Protein AF-A0A821J1R2-F1 (afdb_monomer_lite)

InterPro domains:
  IPR003959 ATPase, AAA-type, core [PF00004] (2-62)
  IPR027417 P-loop containing nucleoside triphosphate hydrolase [G3DSA:3.40.50.300] (1-62)
  IPR027417 P-loop containing nucleoside triphosphate hydrolase [SSF52540] (2-60)
  IPR050221 26S Proteasome Regulatory ATPase [PTHR23073] (1-62)

pLDDT: mean 79.0, std 16.32, range [38.66, 97.12]

Sequence (62 aa):
VQKFIGEGSRMVRELFVMAREHAPSIIFMDEIDSIGSTRVEGSSGGDSEVQRTMLELLNQLD

Organism: NCBI:txid392030

Radius of gyration: 13.37 Å; chains: 1; bounding box: 34×24×29 Å

Structure (mmCIF, N/CA/C/O backbone):
data_AF-A0A821J1R2-F1
#
_entry.id   AF-A0A821J1R2-F1
#
loop_
_atom_site.group_PDB
_atom_site.id
_atom_site.type_symbol
_atom_site.label_atom_id
_atom_site.label_alt_id
_atom_site.label_comp_id
_atom_site.label_asym_id
_atom_site.label_entity_id
_atom_site.label_seq_id
_atom_site.pdbx_PDB_ins_code
_atom_site.Cartn_x
_atom_site.Cartn_y
_atom_site.Cartn_z
_atom_site.occupancy
_atom_site.B_iso_or_equiv
_atom_site.auth_seq_id
_atom_site.auth_comp_id
_atom_site.auth_asym_id
_atom_site.auth_atom_id
_atom_site.pdbx_PDB_model_num
ATOM 1 N N . VAL A 1 1 ? 25.076 10.919 -8.852 1.00 40.47 1 VAL A N 1
ATOM 2 C CA . VAL A 1 1 ? 23.667 10.919 -8.398 1.00 40.47 1 VAL A CA 1
ATOM 3 C C . VAL A 1 1 ? 23.414 9.578 -7.728 1.00 40.47 1 VAL A C 1
ATOM 5 O O . VAL A 1 1 ? 23.239 8.588 -8.425 1.00 40.47 1 VAL A O 1
ATOM 8 N N . GLN A 1 2 ? 23.577 9.499 -6.403 1.00 38.66 2 GLN A N 1
ATOM 9 C CA . GLN A 1 2 ? 23.272 8.278 -5.650 1.00 38.66 2 GLN A CA 1
ATOM 10 C C . GLN A 1 2 ? 21.749 8.148 -5.605 1.00 38.66 2 GLN A C 1
ATOM 12 O O . GLN A 1 2 ? 21.085 9.049 -5.103 1.00 38.66 2 GLN A O 1
ATOM 17 N N . LYS A 1 3 ? 21.201 7.070 -6.178 1.00 53.12 3 LYS A N 1
ATOM 18 C CA . LYS A 1 3 ? 19.812 6.674 -5.922 1.00 53.12 3 LYS A CA 1
ATOM 19 C C . LYS A 1 3 ? 19.651 6.533 -4.406 1.00 53.12 3 LYS A C 1
ATOM 21 O O . LYS A 1 3 ? 20.528 5.956 -3.764 1.00 53.12 3 LYS A O 1
ATOM 26 N N . PHE A 1 4 ? 18.602 7.118 -3.844 1.00 60.56 4 PHE A N 1
ATOM 27 C CA . PHE A 1 4 ? 18.334 7.149 -2.410 1.00 60.56 4 PHE A CA 1
ATOM 28 C C . PHE A 1 4 ? 17.922 5.756 -1.913 1.00 60.56 4 PHE A C 1
ATOM 30 O O . PHE A 1 4 ? 16.751 5.463 -1.712 1.00 60.56 4 PHE A O 1
ATOM 37 N N . ILE A 1 5 ? 18.909 4.875 -1.729 1.00 66.06 5 ILE A N 1
ATOM 38 C CA . ILE A 1 5 ? 18.699 3.485 -1.309 1.00 66.06 5 ILE A CA 1
ATOM 39 C C . ILE A 1 5 ? 17.881 3.457 -0.009 1.00 66.06 5 ILE A C 1
ATOM 41 O O . ILE A 1 5 ? 18.369 3.866 1.044 1.00 66.06 5 ILE A O 1
ATOM 45 N N . GLY A 1 6 ? 16.666 2.906 -0.074 1.00 75.12 6 GLY A N 1
ATOM 46 C CA . GLY A 1 6 ? 15.814 2.665 1.098 1.00 75.12 6 GLY A CA 1
ATOM 47 C C . GLY A 1 6 ? 14.761 3.741 1.376 1.00 75.12 6 GLY A C 1
ATOM 48 O O . GLY A 1 6 ? 14.011 3.607 2.347 1.00 75.12 6 GLY A O 1
ATOM 49 N N . GLU A 1 7 ? 14.654 4.765 0.528 1.00 83.62 7 GLU A N 1
ATOM 50 C CA . GLU A 1 7 ? 13.595 5.776 0.629 1.00 83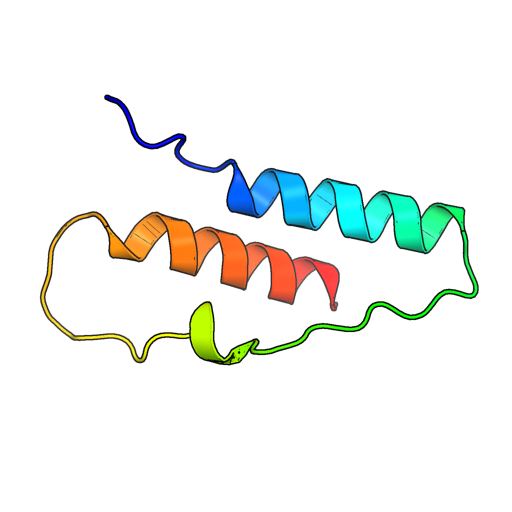.62 7 GLU A CA 1
ATOM 51 C C . GLU A 1 7 ? 12.202 5.138 0.509 1.00 83.62 7 GLU A C 1
ATOM 53 O O . GLU A 1 7 ? 11.330 5.402 1.337 1.00 83.62 7 GLU A O 1
ATOM 58 N N . GLY A 1 8 ? 12.033 4.193 -0.424 1.00 83.44 8 GLY A N 1
ATOM 59 C CA . GLY A 1 8 ? 10.781 3.451 -0.598 1.00 83.44 8 GLY A CA 1
ATOM 60 C C . GLY A 1 8 ? 10.331 2.716 0.669 1.00 83.44 8 GLY A C 1
ATOM 61 O O . GLY A 1 8 ? 9.209 2.908 1.132 1.00 83.44 8 GLY A O 1
ATOM 62 N N . SER A 1 9 ? 11.221 1.945 1.305 1.00 86.12 9 SER A N 1
ATOM 63 C CA . SER A 1 9 ? 10.902 1.242 2.560 1.00 86.12 9 SER A CA 1
ATOM 64 C C . SER A 1 9 ? 10.546 2.191 3.708 1.00 86.12 9 SER A C 1
ATOM 66 O O . SER A 1 9 ? 9.692 1.877 4.536 1.00 86.12 9 SER A O 1
ATOM 68 N N . ARG A 1 10 ? 11.170 3.373 3.762 1.00 90.38 10 ARG A N 1
ATOM 69 C CA . ARG A 1 10 ? 10.852 4.371 4.785 1.00 90.38 10 ARG A CA 1
ATOM 70 C C . ARG A 1 10 ? 9.456 4.960 4.572 1.00 90.38 10 ARG A C 1
ATOM 72 O O . ARG A 1 10 ? 8.698 5.043 5.535 1.00 90.38 10 ARG A O 1
ATOM 79 N N . MET A 1 11 ? 9.112 5.316 3.334 1.00 88.94 11 MET A N 1
ATOM 80 C CA . MET A 1 11 ? 7.788 5.855 3.000 1.00 88.94 11 MET A CA 1
ATOM 81 C C . MET A 1 11 ? 6.666 4.876 3.350 1.00 88.94 11 MET A C 1
ATOM 83 O O . MET A 1 11 ? 5.664 5.283 3.932 1.00 88.94 11 MET A O 1
ATOM 87 N N . VAL A 1 12 ? 6.855 3.582 3.064 1.00 91.38 12 VAL A N 1
ATOM 88 C CA . VAL A 1 12 ? 5.883 2.540 3.430 1.00 91.38 12 VAL A CA 1
ATOM 89 C C . VAL A 1 12 ? 5.633 2.534 4.942 1.00 91.38 12 VAL A C 1
ATOM 91 O O . VAL A 1 12 ? 4.482 2.562 5.367 1.00 91.38 12 VAL A O 1
ATOM 94 N N . ARG A 1 13 ? 6.685 2.579 5.770 1.00 92.69 13 ARG A N 1
ATOM 95 C CA . ARG A 1 13 ? 6.527 2.627 7.236 1.00 92.69 13 ARG A CA 1
ATOM 96 C C . ARG A 1 13 ? 5.749 3.848 7.702 1.00 92.69 13 ARG A C 1
ATOM 98 O O . ARG A 1 13 ? 4.821 3.709 8.492 1.00 92.69 13 ARG A O 1
ATOM 105 N N . GLU A 1 14 ? 6.122 5.031 7.225 1.00 94.31 14 GLU A N 1
ATOM 106 C CA . GLU A 1 14 ? 5.466 6.279 7.626 1.00 94.31 14 GLU A CA 1
ATOM 107 C C . GLU A 1 14 ? 3.978 6.280 7.224 1.00 94.31 14 GLU A C 1
ATOM 109 O O . GLU A 1 14 ? 3.128 6.683 8.019 1.00 94.31 14 GLU A O 1
ATOM 114 N N . LEU A 1 15 ? 3.640 5.736 6.049 1.00 93.62 15 LEU A N 1
ATOM 115 C CA . LEU A 1 15 ? 2.260 5.631 5.569 1.00 93.62 15 LEU A CA 1
ATOM 116 C C . LEU A 1 15 ? 1.392 4.731 6.464 1.00 93.62 15 LEU A C 1
ATOM 118 O O . LEU A 1 15 ? 0.282 5.119 6.833 1.00 93.62 15 LEU A O 1
ATOM 122 N N . PHE A 1 16 ? 1.899 3.561 6.864 1.00 95.00 16 PHE A N 1
ATOM 123 C CA . PHE A 1 16 ? 1.170 2.658 7.762 1.00 95.00 16 PHE A CA 1
ATOM 124 C C . PHE A 1 16 ? 1.057 3.202 9.190 1.00 95.00 16 PHE A C 1
ATOM 126 O O . PHE A 1 16 ? 0.015 3.019 9.823 1.00 95.00 16 PHE A O 1
ATOM 133 N N . VAL A 1 17 ? 2.079 3.905 9.692 1.00 95.81 17 VAL A N 1
ATOM 134 C CA . VAL A 1 17 ? 1.998 4.599 10.990 1.00 95.81 17 VAL A CA 1
ATOM 135 C C . VAL A 1 17 ? 0.875 5.635 10.963 1.00 95.81 17 VAL A C 1
ATOM 137 O O . VAL A 1 17 ? -0.016 5.573 11.810 1.00 95.81 17 VAL A O 1
ATOM 140 N N . MET A 1 18 ? 0.842 6.508 9.950 1.00 95.88 18 MET A N 1
ATOM 141 C CA . MET A 1 18 ? -0.227 7.506 9.825 1.00 95.88 18 MET A CA 1
ATOM 142 C C . MET A 1 18 ? -1.613 6.865 9.704 1.00 95.88 18 MET A C 1
ATOM 144 O O . MET A 1 18 ? -2.565 7.339 10.325 1.00 95.88 18 MET A O 1
ATOM 148 N N . ALA A 1 19 ? -1.745 5.777 8.942 1.00 95.94 19 ALA A N 1
ATOM 149 C CA . ALA A 1 19 ? -3.018 5.075 8.793 1.00 95.94 19 ALA A CA 1
ATOM 150 C C . ALA A 1 19 ? -3.518 4.467 10.116 1.00 95.94 19 ALA A C 1
ATOM 152 O O . ALA A 1 19 ? -4.718 4.535 10.394 1.00 95.94 19 ALA A O 1
ATOM 153 N N . ARG A 1 20 ? -2.612 3.917 10.943 1.00 94.75 20 ARG A N 1
ATOM 154 C CA . ARG A 1 20 ? -2.928 3.379 12.280 1.00 94.75 20 ARG A CA 1
ATOM 155 C C . ARG A 1 20 ? -3.316 4.485 13.265 1.00 94.75 20 ARG A C 1
ATOM 157 O O . ARG A 1 20 ? -4.255 4.296 14.032 1.00 94.75 20 ARG A O 1
ATOM 164 N N . GLU A 1 21 ? -2.642 5.634 13.221 1.00 97.12 21 GLU A N 1
ATOM 165 C CA . GLU A 1 21 ? -2.982 6.804 14.049 1.00 97.12 21 GLU A CA 1
ATOM 166 C C . GLU A 1 21 ? -4.371 7.376 13.724 1.00 97.12 21 GLU A C 1
ATOM 168 O O . GLU A 1 21 ? -5.062 7.859 14.619 1.00 97.12 21 GLU A O 1
ATOM 173 N N . HIS A 1 22 ? -4.805 7.276 12.464 1.00 96.25 22 HIS A N 1
ATOM 174 C CA . HIS A 1 22 ? -6.107 7.757 11.987 1.00 96.25 22 HIS A CA 1
ATOM 175 C C . HIS A 1 22 ? -7.140 6.632 11.812 1.00 96.25 22 HIS A C 1
ATOM 177 O O . HIS A 1 22 ? -8.072 6.763 11.016 1.00 96.25 22 HIS A O 1
ATOM 183 N N . ALA A 1 23 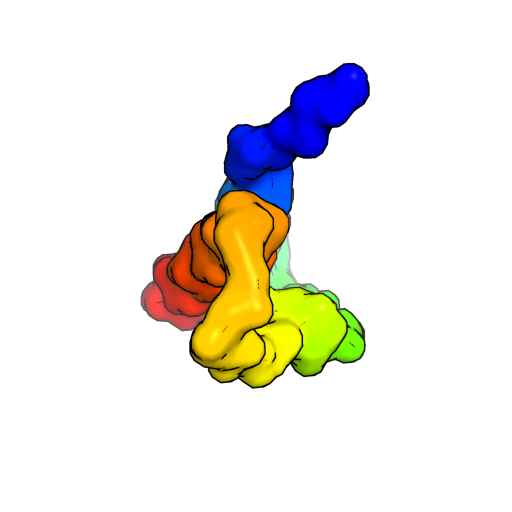? -6.987 5.508 12.518 1.00 94.38 23 ALA A N 1
ATOM 184 C CA . ALA A 1 23 ? -7.943 4.409 12.433 1.00 94.38 23 ALA A CA 1
ATOM 185 C C . ALA A 1 23 ? -9.354 4.851 12.901 1.00 94.38 23 ALA A C 1
ATOM 187 O O . ALA A 1 23 ? -9.470 5.518 13.932 1.00 94.38 23 ALA A O 1
ATOM 188 N N . PRO A 1 24 ? -10.443 4.457 12.204 1.00 95.50 24 PRO A N 1
ATOM 189 C CA . PRO A 1 24 ? -10.494 3.556 11.048 1.00 95.50 24 PRO A CA 1
ATOM 190 C C . PRO A 1 24 ? -10.147 4.258 9.722 1.00 95.50 24 PRO A C 1
ATOM 192 O O . PRO A 1 24 ? -10.727 5.286 9.382 1.00 95.50 24 PRO A O 1
ATOM 195 N N . SER A 1 25 ? -9.245 3.665 8.937 1.00 95.19 25 SER A N 1
ATOM 196 C CA . SER A 1 25 ? -8.764 4.217 7.664 1.00 95.19 25 SER A CA 1
ATOM 197 C C . SER A 1 25 ? -8.670 3.137 6.576 1.00 95.19 25 SER A C 1
ATOM 199 O O . SER A 1 25 ? -8.625 1.943 6.872 1.00 95.19 25 SER A O 1
ATOM 201 N N . ILE A 1 26 ? -8.675 3.556 5.305 1.00 94.38 26 ILE A N 1
ATOM 202 C CA . ILE A 1 26 ? -8.490 2.684 4.135 1.00 94.38 26 ILE A CA 1
ATOM 203 C C . ILE A 1 26 ? -7.294 3.210 3.344 1.00 94.38 26 ILE A C 1
ATOM 205 O O . ILE A 1 26 ? -7.277 4.377 2.954 1.00 94.38 26 ILE A O 1
ATOM 209 N N . ILE A 1 27 ? -6.314 2.344 3.085 1.00 92.56 27 ILE A N 1
ATOM 210 C CA . ILE A 1 27 ? -5.197 2.627 2.180 1.00 92.56 27 ILE A CA 1
ATOM 211 C C . ILE A 1 27 ? -5.555 2.054 0.808 1.00 92.56 27 ILE A C 1
ATOM 213 O O . ILE A 1 27 ? -5.712 0.843 0.665 1.00 92.56 27 ILE A O 1
ATOM 217 N N . PHE A 1 28 ? -5.680 2.918 -0.198 1.00 93.88 28 PHE A N 1
ATOM 218 C CA . PHE A 1 28 ? -5.862 2.509 -1.590 1.00 93.88 28 PHE A CA 1
ATOM 219 C C . PHE A 1 28 ? -4.514 2.539 -2.315 1.00 93.88 28 PHE A C 1
ATOM 221 O O . PHE A 1 28 ? -3.803 3.541 -2.254 1.00 93.88 28 PHE A O 1
ATOM 228 N N . MET A 1 29 ? -4.167 1.440 -2.984 1.00 88.69 29 MET A N 1
ATOM 229 C CA . MET A 1 29 ? -2.961 1.323 -3.803 1.00 88.69 29 MET A CA 1
ATOM 230 C C . MET A 1 29 ? -3.385 1.145 -5.255 1.00 88.69 29 MET A C 1
ATOM 232 O O . MET A 1 29 ? -3.980 0.125 -5.598 1.00 88.69 29 MET A O 1
ATOM 236 N N . ASP A 1 30 ? -3.087 2.141 -6.082 1.00 91.00 30 ASP A N 1
ATOM 237 C CA . ASP A 1 30 ? -3.291 2.072 -7.527 1.00 91.00 30 ASP A CA 1
ATOM 238 C C . ASP A 1 30 ? -2.017 1.563 -8.217 1.00 91.00 30 ASP A C 1
ATOM 240 O O . ASP A 1 30 ? -0.918 1.781 -7.704 1.00 91.00 30 ASP A O 1
ATOM 244 N N . GLU A 1 31 ? -2.167 0.868 -9.347 1.00 88.75 31 GLU A N 1
ATOM 245 C CA . GLU A 1 31 ? -1.053 0.339 -10.163 1.00 88.75 31 GLU A CA 1
ATOM 246 C C . GLU A 1 31 ? 0.039 -0.412 -9.358 1.00 88.75 31 GLU A C 1
ATOM 248 O O . GLU A 1 31 ? 1.242 -0.239 -9.573 1.00 88.75 31 GLU A O 1
ATOM 253 N N . ILE A 1 32 ? -0.357 -1.260 -8.398 1.00 82.06 32 ILE A N 1
ATOM 254 C CA . ILE A 1 32 ? 0.581 -2.000 -7.525 1.00 82.06 32 ILE A CA 1
ATOM 255 C C . ILE A 1 32 ? 1.503 -2.967 -8.292 1.00 82.06 32 ILE A C 1
ATOM 257 O O . ILE A 1 32 ? 2.573 -3.348 -7.818 1.00 82.06 32 ILE A O 1
ATOM 261 N N . ASP A 1 33 ? 1.124 -3.361 -9.499 1.00 78.62 33 ASP A N 1
ATOM 262 C CA . ASP A 1 33 ? 1.961 -4.134 -10.410 1.00 78.62 33 ASP A CA 1
ATOM 263 C C . ASP A 1 33 ? 3.211 -3.361 -10.868 1.00 78.62 33 ASP A C 1
ATOM 265 O O . ASP A 1 33 ? 4.251 -3.979 -11.111 1.00 78.62 33 ASP A O 1
ATOM 269 N N . SER A 1 34 ? 3.179 -2.023 -10.859 1.00 76.62 34 SER A N 1
ATOM 270 C CA . SER A 1 34 ? 4.334 -1.169 -11.184 1.00 76.62 34 SER A CA 1
ATOM 271 C C . SER A 1 34 ? 5.502 -1.321 -10.203 1.00 76.62 34 SER A C 1
ATOM 273 O O . SER A 1 34 ? 6.661 -1.161 -10.589 1.00 76.62 34 SER A O 1
ATOM 275 N N . ILE A 1 35 ? 5.227 -1.666 -8.938 1.00 71.12 35 ILE A N 1
ATOM 276 C CA . ILE A 1 35 ? 6.263 -1.976 -7.935 1.00 71.12 35 ILE A CA 1
ATOM 277 C C . ILE A 1 3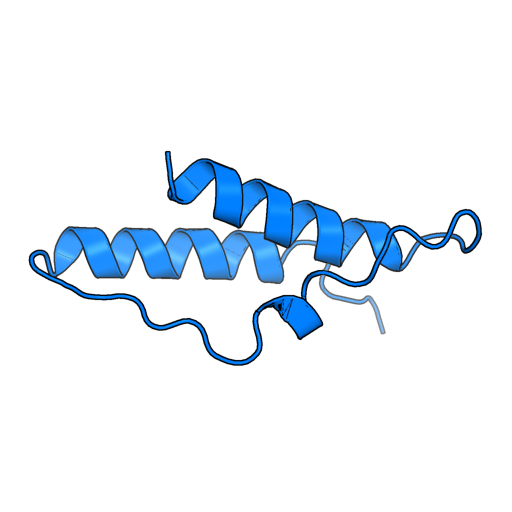5 ? 6.636 -3.466 -7.917 1.00 71.12 35 ILE A C 1
ATOM 279 O O . ILE A 1 35 ? 7.544 -3.867 -7.191 1.00 71.12 35 ILE A O 1
ATOM 283 N N . GLY A 1 36 ? 5.939 -4.292 -8.699 1.00 65.38 36 GLY A N 1
ATOM 284 C CA . GLY A 1 36 ? 6.046 -5.747 -8.703 1.00 65.38 36 GLY A CA 1
ATOM 285 C C . GLY A 1 36 ? 6.540 -6.337 -10.012 1.00 65.38 36 GLY A C 1
ATOM 286 O O . GLY A 1 36 ? 6.087 -7.418 -10.388 1.00 65.38 36 GLY A O 1
ATOM 287 N N . SER A 1 37 ? 7.472 -5.655 -10.688 1.00 61.06 37 SER A N 1
ATOM 288 C CA . SER A 1 37 ? 8.159 -6.197 -11.866 1.00 61.06 37 SER A CA 1
ATOM 289 C C . SER A 1 37 ? 8.577 -7.648 -11.614 1.00 61.06 37 SER A C 1
ATOM 291 O O . SER A 1 37 ? 9.226 -7.961 -10.612 1.00 61.06 37 SER A O 1
ATOM 293 N N . THR A 1 38 ? 8.182 -8.545 -12.523 1.00 57.19 38 THR A N 1
ATOM 294 C CA . THR A 1 38 ? 8.542 -9.966 -12.481 1.00 57.19 38 THR A CA 1
ATOM 295 C C . THR A 1 38 ? 10.053 -10.082 -12.317 1.00 57.19 38 THR A C 1
ATOM 297 O O . THR A 1 38 ? 10.777 -9.357 -12.993 1.00 57.19 38 THR A O 1
ATOM 300 N N . ARG A 1 39 ? 10.526 -10.959 -11.417 1.00 57.72 39 ARG A N 1
ATOM 301 C CA . ARG A 1 39 ? 11.960 -11.200 -11.183 1.00 57.72 39 ARG A CA 1
ATOM 302 C C . ARG A 1 39 ? 12.626 -11.525 -12.521 1.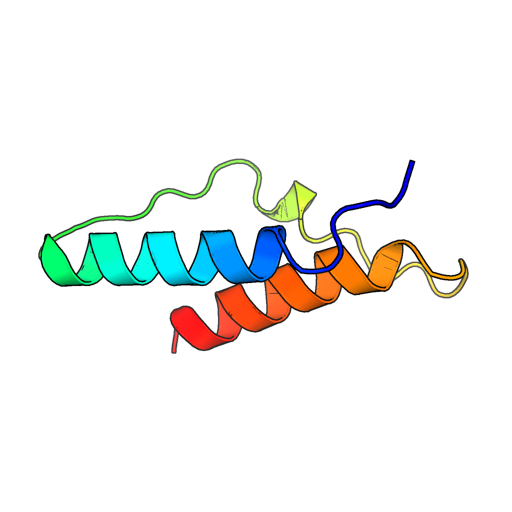00 57.72 39 ARG A C 1
ATOM 304 O O . ARG A 1 39 ? 12.548 -12.659 -12.986 1.00 57.72 39 ARG A O 1
ATOM 311 N N . VAL A 1 40 ? 13.236 -10.536 -13.166 1.00 50.81 40 VAL A N 1
ATOM 312 C CA . VAL A 1 40 ? 14.018 -10.770 -14.375 1.00 50.81 40 VAL A CA 1
ATOM 313 C C . VAL A 1 40 ? 15.327 -11.360 -13.877 1.00 50.81 40 VAL A C 1
ATOM 315 O O . VAL A 1 40 ? 16.097 -10.677 -13.205 1.00 50.81 40 VAL A O 1
ATOM 318 N N . GLU A 1 41 ? 15.546 -12.647 -14.150 1.00 52.66 41 GLU A N 1
ATOM 319 C CA . GLU A 1 41 ? 16.731 -13.440 -13.781 1.00 52.66 41 GLU A CA 1
ATOM 320 C C . GLU A 1 41 ? 18.025 -12.955 -14.464 1.00 52.66 41 GLU A C 1
ATOM 322 O O . GLU A 1 41 ? 18.762 -13.711 -15.093 1.00 52.66 41 GLU A O 1
ATOM 327 N N . GLY A 1 42 ? 18.336 -11.668 -14.351 1.00 56.41 42 GLY A N 1
ATOM 328 C CA . GLY A 1 42 ? 19.563 -11.105 -14.875 1.00 56.41 42 GLY A CA 1
ATOM 329 C C . GLY A 1 42 ? 19.454 -9.613 -15.102 1.00 56.41 42 GLY A C 1
ATOM 330 O O . GLY A 1 42 ? 19.185 -9.195 -16.220 1.00 56.41 42 GLY A O 1
ATOM 331 N N . SER A 1 43 ? 19.714 -8.805 -14.072 1.00 48.56 43 SER A N 1
ATOM 332 C CA . SER A 1 43 ? 20.444 -7.535 -14.216 1.00 48.56 43 SER A CA 1
ATOM 333 C C . SER A 1 43 ? 20.752 -6.900 -12.859 1.00 48.56 43 SER A C 1
ATOM 335 O O . SER A 1 43 ? 19.882 -6.564 -12.063 1.00 48.56 43 SER A O 1
ATOM 337 N N . SER A 1 44 ? 22.049 -6.743 -12.621 1.00 56.75 44 SER A N 1
ATOM 338 C CA . SER A 1 44 ? 22.719 -6.187 -11.451 1.00 56.75 44 SER A CA 1
ATOM 339 C C . SER A 1 44 ? 22.097 -4.913 -10.847 1.00 56.75 44 SER A C 1
ATOM 341 O O . SER A 1 44 ? 21.945 -3.886 -11.503 1.00 56.75 44 SER A O 1
ATOM 343 N N . GLY A 1 45 ? 21.870 -4.945 -9.529 1.00 53.59 45 GLY A N 1
ATOM 344 C CA . GLY A 1 45 ? 21.905 -3.781 -8.629 1.00 53.59 45 GLY A CA 1
ATOM 345 C C . GLY A 1 45 ? 20.627 -2.942 -8.490 1.00 53.59 45 GLY A C 1
ATOM 346 O O . GLY A 1 45 ? 20.278 -2.580 -7.366 1.00 53.59 45 GLY A O 1
ATOM 347 N N . GLY A 1 46 ? 19.917 -2.653 -9.585 1.00 55.28 46 GLY A N 1
ATOM 348 C CA . GLY A 1 46 ? 18.720 -1.791 -9.571 1.00 55.28 46 GLY A CA 1
ATOM 349 C C . GLY A 1 46 ? 17.476 -2.423 -8.935 1.00 55.28 46 GLY A C 1
ATOM 350 O O . GLY A 1 46 ? 16.668 -1.720 -8.339 1.00 55.28 46 GLY A O 1
ATOM 351 N N . ASP A 1 47 ? 17.374 -3.749 -9.005 1.00 63.31 47 ASP A N 1
ATOM 352 C CA . ASP A 1 47 ? 16.209 -4.536 -8.574 1.00 63.31 47 ASP A CA 1
ATOM 353 C C . ASP A 1 47 ? 16.074 -4.629 -7.037 1.00 63.31 47 ASP A C 1
ATOM 355 O O . ASP A 1 47 ? 15.001 -4.852 -6.477 1.00 63.31 47 ASP A O 1
ATOM 359 N N . SER A 1 48 ? 17.178 -4.393 -6.317 1.00 71.75 48 SER A N 1
ATOM 360 C CA . SER A 1 48 ? 17.245 -4.584 -4.863 1.00 71.75 48 SER A CA 1
ATOM 361 C C . SER A 1 48 ? 16.401 -3.591 -4.056 1.00 71.75 48 SER A C 1
ATOM 363 O O . SER A 1 48 ? 15.940 -3.926 -2.966 1.00 71.75 48 SER A O 1
ATOM 365 N N . GLU A 1 49 ? 16.190 -2.373 -4.556 1.00 76.12 49 GLU A N 1
ATOM 366 C CA . GLU A 1 49 ? 15.461 -1.324 -3.835 1.00 76.12 49 GLU A CA 1
ATOM 367 C C . GLU A 1 49 ? 13.944 -1.519 -3.912 1.00 76.12 49 GLU A C 1
ATOM 369 O O . GLU A 1 49 ? 13.248 -1.447 -2.894 1.00 76.12 49 GLU A O 1
ATOM 374 N N . VAL A 1 50 ? 13.447 -1.824 -5.110 1.00 77.31 50 VAL A N 1
ATOM 375 C CA . VAL A 1 50 ? 12.036 -2.142 -5.348 1.00 77.31 50 VAL A CA 1
ATOM 376 C C . VAL A 1 50 ? 11.655 -3.385 -4.545 1.00 77.31 50 VAL A C 1
ATOM 378 O O . VAL A 1 50 ? 10.689 -3.352 -3.782 1.00 77.31 50 VAL A O 1
ATOM 381 N N . GLN A 1 51 ? 12.491 -4.430 -4.585 1.00 78.81 51 GLN A N 1
ATOM 382 C CA . GLN A 1 51 ? 12.283 -5.636 -3.784 1.00 78.81 51 GLN A CA 1
ATOM 383 C C . GLN A 1 51 ? 12.248 -5.345 -2.273 1.00 78.81 51 GLN A C 1
ATOM 385 O O . GLN A 1 51 ? 11.419 -5.908 -1.560 1.00 78.81 51 GLN A O 1
ATOM 390 N N . ARG A 1 52 ? 13.120 -4.467 -1.759 1.00 82.88 52 ARG A N 1
ATOM 391 C CA . ARG A 1 52 ? 13.108 -4.073 -0.336 1.00 82.88 52 ARG A CA 1
ATOM 392 C C . ARG A 1 52 ? 11.838 -3.323 0.048 1.00 82.88 52 ARG A C 1
ATOM 394 O O . ARG A 1 52 ? 11.293 -3.571 1.118 1.00 82.88 52 ARG A O 1
ATOM 401 N N . THR A 1 53 ? 11.368 -2.434 -0.819 1.00 84.25 53 THR A N 1
ATOM 402 C CA . THR A 1 53 ? 10.133 -1.669 -0.597 1.00 84.25 53 THR A CA 1
ATOM 403 C C . THR A 1 53 ? 8.917 -2.592 -0.589 1.00 84.25 53 THR A C 1
ATOM 405 O O . THR A 1 53 ? 8.081 -2.489 0.305 1.00 84.25 53 THR A O 1
ATOM 408 N N . MET A 1 54 ? 8.863 -3.557 -1.513 1.00 85.88 54 MET A N 1
ATOM 409 C CA . MET A 1 54 ? 7.816 -4.580 -1.543 1.00 85.88 54 MET A CA 1
ATOM 410 C C . MET A 1 54 ? 7.839 -5.463 -0.287 1.00 85.88 54 MET A C 1
ATOM 412 O O . MET A 1 54 ? 6.789 -5.728 0.288 1.00 85.88 54 MET A O 1
ATOM 416 N N . LEU A 1 55 ? 9.017 -5.906 0.165 1.00 87.25 55 LEU A N 1
ATOM 417 C CA . LEU A 1 55 ? 9.134 -6.704 1.391 1.00 87.25 55 LEU A CA 1
ATOM 418 C C . LEU A 1 55 ? 8.648 -5.940 2.624 1.00 87.25 55 LEU A C 1
ATOM 420 O O . LEU A 1 55 ? 7.971 -6.517 3.468 1.00 87.25 55 LEU A O 1
ATOM 424 N N . GLU A 1 56 ? 8.969 -4.650 2.725 1.00 90.38 56 GLU A N 1
ATOM 425 C CA . GLU A 1 56 ? 8.469 -3.816 3.817 1.00 90.38 56 GLU A CA 1
ATOM 426 C C . GLU A 1 56 ? 6.946 -3.652 3.742 1.00 90.38 56 GLU A C 1
ATOM 428 O O . GLU A 1 56 ? 6.280 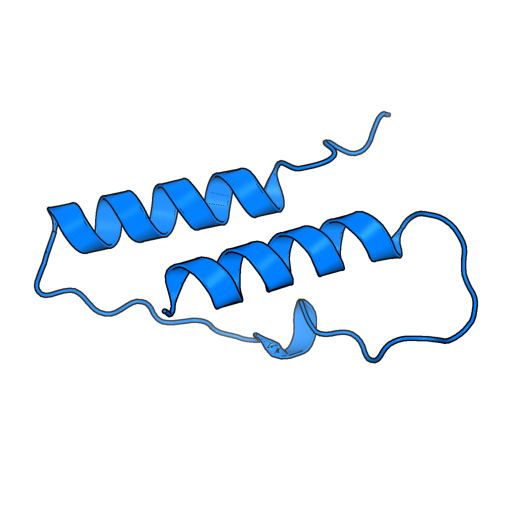-3.753 4.765 1.00 90.38 56 GLU A O 1
ATOM 433 N N . LEU A 1 57 ? 6.385 -3.469 2.544 1.00 89.69 57 LEU A N 1
ATOM 434 C CA . LEU A 1 57 ? 4.936 -3.386 2.346 1.00 89.69 57 LEU A CA 1
ATOM 435 C C . LEU A 1 57 ? 4.229 -4.670 2.785 1.00 89.69 57 LEU A C 1
ATOM 437 O O . LEU A 1 57 ? 3.243 -4.597 3.509 1.00 89.69 57 LEU A O 1
ATOM 441 N N . LEU A 1 58 ? 4.773 -5.836 2.428 1.00 89.00 58 LEU A N 1
ATOM 442 C CA . LEU A 1 58 ? 4.265 -7.129 2.893 1.00 89.00 58 LEU A CA 1
ATOM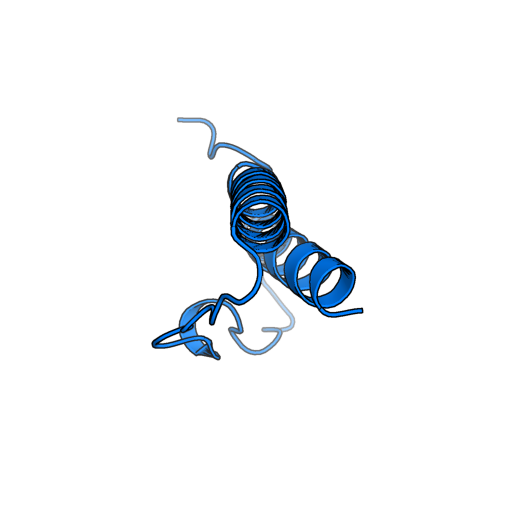 443 C C . LEU A 1 58 ? 4.352 -7.274 4.418 1.00 89.00 58 LEU A C 1
ATOM 445 O O . LEU A 1 58 ? 3.421 -7.781 5.027 1.00 89.00 58 LEU A O 1
ATOM 449 N N . ASN A 1 59 ? 5.435 -6.796 5.033 1.00 92.06 59 ASN A N 1
ATOM 450 C CA . ASN A 1 59 ? 5.621 -6.835 6.485 1.00 92.06 59 ASN A CA 1
ATOM 451 C C . ASN A 1 59 ? 4.669 -5.894 7.248 1.00 92.06 59 ASN A C 1
ATOM 453 O O . ASN A 1 59 ? 4.374 -6.142 8.407 1.00 92.06 59 ASN A O 1
ATOM 457 N N . GLN A 1 60 ? 4.207 -4.798 6.635 1.00 91.69 60 GLN A N 1
ATOM 458 C CA . GLN A 1 60 ? 3.239 -3.883 7.260 1.00 91.69 60 GLN A CA 1
ATOM 459 C C . GLN A 1 60 ? 1.776 -4.329 7.099 1.00 91.69 60 GLN A C 1
ATOM 461 O O . GLN A 1 60 ? 0.911 -3.845 7.834 1.00 91.69 60 GLN A O 1
ATOM 466 N N . LEU A 1 61 ? 1.502 -5.189 6.110 1.00 87.31 61 LEU A N 1
ATOM 467 C CA . LEU A 1 61 ? 0.188 -5.796 5.879 1.00 87.31 61 LEU A CA 1
ATOM 468 C C . LEU A 1 61 ? -0.115 -6.957 6.843 1.00 87.31 61 LEU A C 1
ATOM 470 O O . LEU A 1 61 ? -1.292 -7.283 6.997 1.00 87.31 61 LEU A O 1
ATOM 474 N N . ASP A 1 62 ? 0.917 -7.554 7.448 1.00 83.12 62 ASP A N 1
ATOM 475 C CA . ASP A 1 62 ? 0.815 -8.509 8.567 1.00 83.12 62 ASP A CA 1
ATOM 476 C C . ASP A 1 62 ? 0.549 -7.774 9.899 1.00 83.12 62 ASP A C 1
ATOM 478 O O . ASP A 1 62 ? -0.321 -8.240 10.671 1.00 83.12 62 ASP A O 1
#

Secondary structure (DSSP, 8-state):
----TTHHHHHHHHHHHHHHHT-S-----SSGGGG-----S--TTTHHHHHHHHHHHHHHH-

Foldseek 3Di:
DDDPQCPLLVVLVVVLVVCVVPPPDDDDDPPVVVLVPPPPVDDPDPNVRSVNNVVSNVVSVD